Protein AF-A0A939GRN6-F1 (afdb_monomer_lite)

Sequence (76 aa):
SSTPPEIAINSPENPQITTDIDKIVGLSHQEMHKLTTYSSLGTVRSKASKGKSITTQDGSTYRYNKDSKVLKWVKD

Structure (mmCIF, N/CA/C/O backbone):
data_AF-A0A939GRN6-F1
#
_entry.id   AF-A0A939GRN6-F1
#
loop_
_atom_site.group_PDB
_atom_site.id
_atom_site.type_symbol
_atom_site.label_atom_id
_atom_site.label_alt_id
_atom_site.label_comp_id
_atom_site.label_asym_id
_atom_site.label_entity_id
_atom_site.label_seq_id
_atom_site.pdbx_PDB_ins_co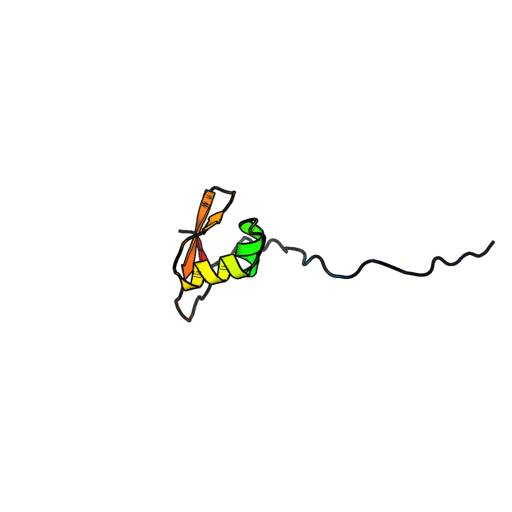de
_atom_site.Cartn_x
_atom_site.Cartn_y
_atom_site.Cartn_z
_atom_site.occupancy
_atom_site.B_iso_or_equiv
_atom_site.auth_seq_id
_atom_site.auth_comp_id
_atom_site.auth_asym_id
_atom_site.auth_atom_id
_atom_site.pdbx_PDB_model_num
ATOM 1 N N . SER A 1 1 ? 56.780 -6.021 14.071 1.00 45.53 1 SER A N 1
ATOM 2 C CA . SER A 1 1 ? 55.385 -6.126 13.610 1.00 45.53 1 SER A CA 1
ATOM 3 C C . SER A 1 1 ? 54.437 -5.698 14.701 1.00 45.53 1 SER A C 1
ATOM 5 O O . SER A 1 1 ? 54.465 -6.305 15.761 1.00 45.53 1 SER A O 1
ATOM 7 N N . SER A 1 2 ? 53.637 -4.664 14.464 1.00 47.84 2 SER A N 1
ATOM 8 C CA . SER A 1 2 ? 52.397 -4.376 15.198 1.00 47.84 2 SER A CA 1
ATOM 9 C C . SER A 1 2 ? 51.654 -3.301 14.415 1.00 47.84 2 SER A C 1
ATOM 11 O O . SER A 1 2 ? 52.030 -2.135 14.458 1.00 47.84 2 SER A O 1
ATOM 13 N N . THR A 1 3 ? 50.644 -3.699 13.656 1.00 53.06 3 THR A N 1
ATOM 14 C CA . THR A 1 3 ? 49.618 -2.791 13.144 1.00 53.06 3 THR A CA 1
ATOM 15 C C . THR A 1 3 ? 48.308 -3.169 13.826 1.00 53.06 3 THR A C 1
ATOM 17 O O . THR A 1 3 ? 47.922 -4.337 13.767 1.00 53.06 3 THR A O 1
ATOM 20 N N . PRO A 1 4 ? 47.616 -2.228 14.485 1.00 56.41 4 PRO A N 1
ATOM 21 C CA . PRO A 1 4 ? 46.213 -2.398 14.822 1.00 56.41 4 PRO A CA 1
ATOM 22 C C . PRO A 1 4 ? 45.365 -1.957 13.616 1.00 56.41 4 PRO A C 1
ATOM 24 O O . PRO A 1 4 ? 45.647 -0.905 13.040 1.00 56.41 4 PRO A O 1
ATOM 27 N N . PRO A 1 5 ? 44.326 -2.696 13.203 1.00 58.59 5 PRO A N 1
ATOM 28 C CA . PRO A 1 5 ? 43.321 -2.124 12.323 1.00 58.59 5 PRO A CA 1
ATOM 29 C C . PRO A 1 5 ? 42.297 -1.349 13.164 1.00 58.59 5 PRO A C 1
ATOM 31 O O . PRO A 1 5 ? 41.513 -1.925 13.917 1.00 58.59 5 PRO A O 1
ATOM 34 N N . GLU A 1 6 ? 42.355 -0.024 13.038 1.00 51.09 6 GLU A N 1
ATOM 35 C CA . GLU A 1 6 ? 41.347 0.929 13.499 1.00 51.09 6 GLU A CA 1
ATOM 36 C C . GLU A 1 6 ? 40.104 0.893 12.590 1.00 51.09 6 GLU A C 1
ATOM 38 O O . GLU A 1 6 ? 40.161 0.577 11.402 1.00 51.09 6 GLU A O 1
ATOM 43 N N . ILE A 1 7 ? 38.965 1.165 13.213 1.00 56.47 7 ILE A N 1
ATOM 44 C CA . ILE A 1 7 ? 37.594 0.888 12.796 1.00 56.47 7 ILE A CA 1
ATOM 45 C C . ILE A 1 7 ? 37.036 2.030 11.936 1.00 56.47 7 ILE A C 1
ATOM 47 O O . ILE A 1 7 ? 37.043 3.169 12.384 1.00 56.47 7 ILE A O 1
ATOM 51 N N . ALA A 1 8 ? 36.449 1.718 10.778 1.00 47.47 8 ALA A N 1
ATOM 52 C CA . ALA A 1 8 ? 35.303 2.394 10.138 1.00 47.47 8 ALA A CA 1
ATOM 53 C C . ALA A 1 8 ? 35.033 1.611 8.833 1.00 47.47 8 ALA A C 1
ATOM 55 O O . ALA A 1 8 ? 35.974 1.246 8.146 1.00 47.47 8 ALA A O 1
ATOM 56 N N . ILE A 1 9 ? 33.835 1.260 8.374 1.00 50.94 9 ILE A N 1
ATOM 57 C CA . ILE A 1 9 ? 32.565 1.974 8.325 1.00 50.94 9 ILE A CA 1
ATOM 58 C C . ILE A 1 9 ? 31.497 0.878 8.148 1.00 50.94 9 ILE A C 1
ATOM 60 O O . ILE A 1 9 ? 31.473 0.252 7.098 1.00 50.94 9 ILE A O 1
ATOM 64 N N . ASN A 1 10 ? 30.606 0.628 9.109 1.00 47.50 10 ASN A N 1
ATOM 65 C CA . ASN A 1 10 ? 29.339 -0.060 8.816 1.00 47.50 10 ASN A CA 1
ATOM 66 C C . ASN A 1 10 ? 28.276 0.497 9.764 1.00 47.50 10 ASN A C 1
ATOM 68 O O . ASN A 1 10 ? 28.174 0.097 10.920 1.00 47.50 10 ASN A O 1
ATOM 72 N N . SER A 1 11 ? 27.528 1.479 9.285 1.00 45.94 11 SER A N 1
ATOM 73 C CA . SER A 1 11 ? 26.363 2.056 9.954 1.00 45.94 11 SER A CA 1
ATOM 74 C C . SER A 1 11 ? 25.155 1.846 9.035 1.00 45.94 11 SER A C 1
ATOM 76 O O . SER A 1 11 ? 25.338 1.819 7.818 1.00 45.94 11 SER A O 1
ATOM 78 N N . PRO A 1 12 ? 23.927 1.788 9.557 1.00 47.78 12 PRO A N 1
ATOM 79 C CA . PRO A 1 12 ? 23.452 0.803 10.516 1.00 47.78 12 PRO A CA 1
ATOM 80 C C . PRO A 1 12 ? 22.283 -0.012 9.926 1.00 47.78 12 PRO A C 1
ATOM 82 O O . PRO A 1 12 ? 21.571 0.429 9.030 1.00 47.78 12 PRO A O 1
ATOM 85 N N . GLU A 1 13 ? 22.092 -1.211 10.476 1.00 46.94 13 GLU A N 1
ATOM 86 C CA . GLU A 1 13 ? 20.787 -1.872 10.594 1.00 46.94 13 GLU A CA 1
ATOM 87 C C . GLU A 1 13 ? 19.990 -2.062 9.294 1.00 46.94 13 GLU A C 1
ATOM 89 O O . GLU A 1 13 ? 18.988 -1.403 9.029 1.00 46.94 13 GLU A O 1
ATOM 94 N N . ASN A 1 14 ? 20.359 -3.098 8.539 1.00 45.28 14 ASN A N 1
ATOM 95 C CA . ASN A 1 14 ? 19.360 -3.872 7.811 1.00 45.28 14 ASN A CA 1
ATOM 96 C C . ASN A 1 14 ? 18.356 -4.403 8.853 1.00 45.28 14 ASN A C 1
ATOM 98 O O . ASN A 1 14 ? 18.754 -5.250 9.662 1.00 45.28 14 ASN A O 1
ATOM 102 N N . PRO A 1 15 ? 17.086 -3.954 8.894 1.00 54.44 15 PRO A N 1
ATOM 103 C CA . PRO A 1 15 ? 16.107 -4.630 9.715 1.00 54.44 15 PRO A CA 1
ATOM 104 C C . PRO A 1 15 ? 15.901 -5.963 9.019 1.00 54.44 15 PRO A C 1
ATOM 106 O O . PRO A 1 15 ? 15.271 -6.015 7.959 1.00 54.44 15 PRO A O 1
ATOM 109 N N . GLN A 1 16 ? 16.501 -7.006 9.595 1.00 44.50 16 GLN A N 1
ATOM 110 C CA . GLN A 1 16 ? 16.152 -8.391 9.339 1.00 44.50 16 GLN A CA 1
ATOM 111 C C . GLN A 1 16 ? 14.634 -8.424 9.213 1.00 44.50 16 GLN A C 1
ATOM 113 O O . GLN A 1 16 ? 13.904 -8.117 10.156 1.00 44.50 16 GLN A O 1
ATOM 118 N N . ILE A 1 17 ? 14.171 -8.654 7.986 1.00 54.12 17 ILE A N 1
ATOM 119 C CA . ILE A 1 17 ? 12.770 -8.899 7.694 1.00 54.12 17 ILE A CA 1
ATOM 120 C C . ILE A 1 17 ? 12.563 -10.292 8.263 1.00 54.12 17 ILE A C 1
ATOM 122 O O . ILE A 1 17 ? 12.747 -11.290 7.575 1.00 54.12 17 ILE A O 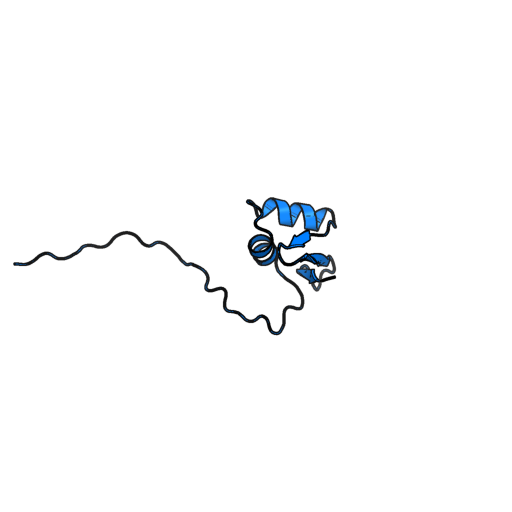1
ATOM 126 N N . THR A 1 18 ? 12.354 -10.348 9.575 1.00 45.66 18 THR A N 1
ATOM 127 C CA . THR A 1 18 ? 12.017 -11.567 10.279 1.00 45.66 18 THR A CA 1
ATOM 128 C C . THR A 1 18 ? 10.663 -11.964 9.733 1.00 45.66 18 THR A C 1
ATOM 130 O O . THR A 1 18 ? 9.644 -11.339 10.015 1.00 45.66 18 THR A O 1
ATOM 133 N N . THR A 1 19 ? 10.728 -12.928 8.827 1.00 45.97 19 THR A N 1
ATOM 134 C CA . THR A 1 19 ? 9.653 -13.669 8.193 1.00 45.97 19 THR A CA 1
ATOM 135 C C . THR A 1 19 ? 8.724 -14.251 9.259 1.00 45.97 19 THR A C 1
ATOM 137 O O . THR A 1 19 ? 8.805 -15.427 9.583 1.00 45.97 19 THR A O 1
ATOM 140 N N . ASP A 1 20 ? 7.837 -13.424 9.804 1.00 45.50 20 ASP A N 1
ATOM 141 C CA . ASP A 1 20 ? 6.597 -13.846 10.455 1.00 45.50 20 ASP A CA 1
ATOM 142 C C . ASP A 1 20 ? 5.467 -13.606 9.440 1.00 45.50 20 ASP A C 1
ATOM 144 O O . ASP A 1 20 ? 4.638 -12.705 9.553 1.00 45.50 20 ASP A O 1
ATOM 148 N N . ILE A 1 21 ? 5.526 -14.351 8.330 1.00 52.81 21 ILE A N 1
ATOM 149 C CA . ILE A 1 21 ? 4.535 -14.286 7.240 1.00 52.81 21 ILE A CA 1
ATOM 150 C C . ILE A 1 21 ? 3.215 -14.965 7.659 1.00 52.81 21 ILE A C 1
ATOM 152 O O . ILE A 1 21 ? 2.181 -14.770 7.023 1.00 52.81 21 ILE A O 1
ATOM 156 N N . ASP A 1 22 ? 3.200 -15.683 8.781 1.00 45.06 22 ASP A N 1
ATOM 157 C CA . ASP A 1 22 ? 2.098 -16.569 9.155 1.00 45.06 22 ASP A CA 1
ATOM 158 C C . ASP A 1 22 ? 0.878 -15.886 9.799 1.00 45.06 22 ASP A C 1
ATOM 160 O O . ASP A 1 22 ? -0.101 -16.559 10.128 1.00 45.06 22 ASP A O 1
ATOM 164 N N . LYS A 1 23 ? 0.851 -14.552 9.952 1.00 47.47 23 LYS A N 1
ATOM 165 C CA . LYS A 1 23 ? -0.332 -13.869 10.519 1.00 47.47 23 LYS A CA 1
ATOM 166 C C . LYS A 1 23 ? -0.534 -12.416 10.089 1.00 47.47 23 LYS A C 1
ATOM 168 O O . LYS A 1 23 ? -0.934 -11.565 10.887 1.00 47.47 23 LYS A O 1
ATOM 173 N N . ILE A 1 24 ? -0.296 -12.086 8.821 1.00 57.25 24 ILE A N 1
ATOM 174 C CA . ILE A 1 24 ? -0.486 -10.706 8.354 1.00 57.25 24 ILE A CA 1
ATOM 175 C C . ILE A 1 24 ? -1.986 -10.406 8.173 1.00 57.25 24 ILE A C 1
ATOM 177 O O . ILE A 1 24 ? -2.545 -10.532 7.089 1.00 57.25 24 ILE A O 1
ATOM 181 N N . VAL A 1 25 ? -2.634 -9.925 9.241 1.00 70.44 25 VAL A N 1
ATOM 182 C CA . VAL A 1 25 ? -3.975 -9.293 9.199 1.00 70.44 25 VAL A CA 1
ATOM 183 C C . VAL A 1 25 ? -3.970 -8.012 8.330 1.00 70.44 25 VAL A C 1
ATOM 185 O O . VAL A 1 25 ? -5.015 -7.488 7.963 1.00 70.44 25 VAL A O 1
ATOM 188 N N . GLY A 1 26 ? -2.789 -7.515 7.951 1.00 82.62 26 GLY A N 1
ATOM 189 C CA . GLY A 1 26 ? -2.563 -6.476 6.946 1.00 82.62 26 GLY A CA 1
ATOM 190 C C . GLY A 1 26 ? -1.157 -5.875 7.077 1.00 82.62 26 GLY A C 1
ATOM 191 O O . GLY A 1 26 ? -0.566 -5.912 8.155 1.00 82.62 26 GLY A O 1
ATOM 192 N N . LEU A 1 27 ? -0.623 -5.311 5.996 1.00 89.06 27 LEU A N 1
ATOM 193 C CA . LEU A 1 27 ? 0.715 -4.723 5.911 1.00 89.06 27 LEU A CA 1
ATOM 194 C C . LEU A 1 27 ? 0.718 -3.249 6.331 1.00 89.06 27 LEU A C 1
ATOM 196 O O . LEU A 1 27 ? -0.204 -2.482 6.038 1.00 89.06 27 LEU A O 1
ATOM 200 N N . SER A 1 28 ? 1.798 -2.804 6.962 1.00 90.38 28 SER A N 1
ATOM 201 C CA . SER A 1 28 ? 2.058 -1.380 7.178 1.00 90.38 28 SER A CA 1
ATOM 202 C C . SER A 1 28 ? 2.428 -0.656 5.874 1.00 90.38 28 SER A C 1
ATOM 204 O O . SER A 1 28 ? 2.758 -1.264 4.855 1.00 90.38 28 SER A O 1
ATOM 206 N N . HIS A 1 29 ? 2.440 0.681 5.900 1.00 91.81 29 HIS A N 1
ATOM 207 C CA . HIS A 1 29 ? 2.935 1.485 4.775 1.00 91.81 29 HIS A CA 1
ATOM 208 C C . HIS A 1 29 ? 4.384 1.146 4.395 1.00 91.81 29 HI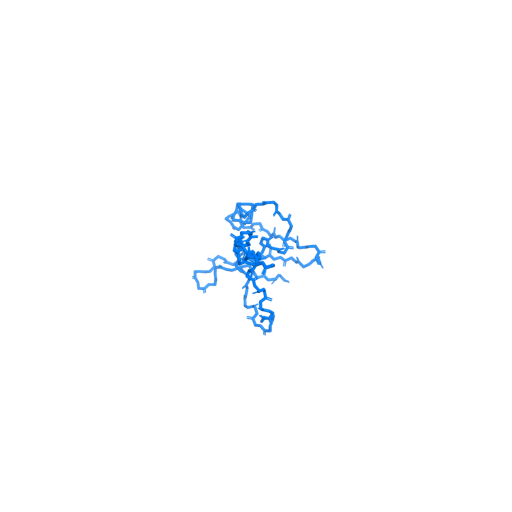S A C 1
ATOM 210 O O . HIS A 1 29 ? 4.730 1.183 3.218 1.00 91.81 29 HIS A O 1
ATOM 216 N N . GLN A 1 30 ? 5.227 0.836 5.384 1.00 89.44 30 GLN A N 1
ATOM 217 C CA . GLN A 1 30 ? 6.636 0.529 5.161 1.00 89.44 30 GLN A CA 1
ATOM 218 C C . GLN A 1 30 ? 6.812 -0.844 4.510 1.00 89.44 30 GLN A C 1
ATOM 220 O O . GLN A 1 30 ? 7.592 -0.978 3.574 1.00 89.44 30 GLN A O 1
ATOM 225 N N . GLU A 1 31 ? 6.065 -1.850 4.959 1.00 88.56 31 GLU A N 1
ATOM 226 C CA . GLU A 1 31 ? 6.078 -3.178 4.336 1.00 88.56 31 GLU A CA 1
ATOM 227 C C . GLU A 1 31 ? 5.521 -3.126 2.914 1.00 88.56 31 GLU A C 1
ATOM 229 O O . GLU A 1 31 ? 6.139 -3.641 1.987 1.00 88.56 31 GLU A O 1
ATOM 234 N N . MET A 1 32 ? 4.418 -2.402 2.708 1.00 89.62 32 MET A N 1
ATOM 235 C CA . MET A 1 32 ? 3.864 -2.183 1.374 1.00 89.62 32 MET A CA 1
ATOM 236 C C . MET A 1 32 ? 4.868 -1.470 0.454 1.00 89.62 32 MET A C 1
ATOM 238 O O . MET A 1 32 ? 4.989 -1.816 -0.717 1.00 89.62 32 MET A O 1
ATOM 242 N N . HIS A 1 33 ? 5.628 -0.500 0.968 1.00 89.50 33 HIS A N 1
ATOM 243 C CA . HIS A 1 33 ? 6.695 0.166 0.217 1.00 89.50 33 HIS A CA 1
ATOM 244 C C . HIS A 1 33 ? 7.813 -0.805 -0.183 1.00 89.50 33 HIS A C 1
ATOM 246 O O . HIS A 1 33 ? 8.214 -0.804 -1.345 1.00 89.50 33 HIS A O 1
ATOM 252 N N . LYS A 1 34 ? 8.243 -1.687 0.731 1.00 86.81 34 LYS A N 1
ATOM 253 C CA . LYS A 1 34 ? 9.228 -2.740 0.434 1.00 86.81 34 LYS A CA 1
ATOM 254 C C . LYS A 1 34 ? 8.740 -3.706 -0.657 1.00 86.81 34 LYS A C 1
ATOM 256 O O . LYS A 1 34 ? 9.539 -4.134 -1.479 1.00 86.81 34 LYS A O 1
ATOM 261 N N . LEU A 1 35 ? 7.439 -4.005 -0.706 1.00 84.75 35 LEU A N 1
ATOM 262 C CA . LEU A 1 35 ? 6.845 -4.939 -1.679 1.00 84.75 35 LEU A CA 1
ATOM 263 C C . LEU A 1 35 ? 6.565 -4.345 -3.068 1.00 84.75 35 LEU A C 1
ATOM 265 O O . LEU A 1 35 ? 6.315 -5.089 -4.015 1.00 84.75 35 LEU A O 1
ATOM 269 N N . THR A 1 36 ? 6.530 -3.019 -3.199 1.00 78.69 36 THR A N 1
ATOM 270 C CA . THR A 1 36 ? 6.004 -2.340 -4.403 1.00 78.69 36 THR A CA 1
ATOM 271 C C . THR A 1 36 ? 7.071 -1.687 -5.255 1.00 78.69 36 THR A C 1
ATOM 273 O O . THR A 1 36 ? 6.718 -1.003 -6.213 1.00 78.69 36 THR A O 1
ATOM 276 N N . THR A 1 37 ? 8.346 -1.846 -4.876 1.00 73.06 37 THR A N 1
ATOM 277 C CA . THR A 1 37 ? 9.521 -1.229 -5.525 1.00 73.06 37 THR A CA 1
ATOM 278 C C . THR A 1 37 ? 9.384 0.276 -5.788 1.00 73.06 37 THR A C 1
ATOM 280 O O . THR A 1 37 ? 10.192 0.865 -6.505 1.00 73.06 37 THR A O 1
ATOM 283 N N . TYR A 1 38 ? 8.400 0.947 -5.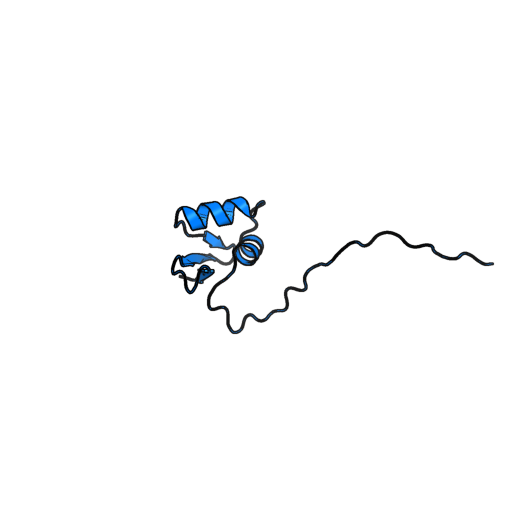176 1.00 72.00 38 TYR A N 1
ATOM 284 C CA . TYR A 1 38 ? 8.260 2.388 -5.280 1.00 72.00 38 TYR A CA 1
ATOM 285 C C . TYR A 1 38 ? 9.503 3.037 -4.702 1.00 72.00 38 TYR A C 1
ATOM 287 O O . TYR A 1 38 ? 9.938 2.670 -3.620 1.00 72.00 38 TYR A O 1
ATOM 295 N N . SER A 1 39 ? 10.018 4.066 -5.367 1.00 64.38 39 SER A N 1
ATOM 296 C CA . SER A 1 39 ? 11.177 4.810 -4.868 1.00 64.38 39 SER A CA 1
ATOM 297 C C . SER A 1 39 ? 10.873 5.618 -3.600 1.00 64.38 39 SER A C 1
ATOM 299 O O . SER A 1 39 ? 11.799 6.087 -2.950 1.00 64.38 39 SER A O 1
ATOM 301 N N . SER A 1 40 ? 9.597 5.809 -3.224 1.00 80.56 40 SER A N 1
ATOM 302 C CA . SER A 1 40 ? 9.235 6.582 -2.029 1.00 80.56 40 SER A CA 1
ATOM 303 C C . SER A 1 40 ? 8.024 6.044 -1.255 1.00 80.56 40 SER A C 1
ATOM 305 O O . SER A 1 40 ? 6.996 5.661 -1.822 1.00 80.56 40 SER A O 1
ATOM 307 N N . LEU A 1 41 ? 8.117 6.113 0.078 1.00 88.38 41 LEU A N 1
ATOM 308 C CA . LEU A 1 41 ? 7.022 5.828 1.016 1.00 88.38 41 LEU A CA 1
ATOM 309 C C . LEU A 1 41 ? 5.832 6.795 0.845 1.00 88.38 41 LEU A C 1
ATOM 311 O O . LEU A 1 41 ? 4.683 6.441 1.125 1.00 88.38 41 LEU A O 1
ATOM 315 N N . GLY A 1 42 ? 6.094 8.015 0.361 1.00 91.50 42 GLY A N 1
ATOM 316 C CA . GLY A 1 42 ? 5.075 9.035 0.100 1.00 91.50 42 GLY A CA 1
ATOM 317 C C . GLY A 1 42 ? 4.031 8.577 -0.920 1.00 91.50 42 GLY A C 1
ATOM 318 O O . GLY A 1 42 ? 2.839 8.835 -0.740 1.00 91.50 42 GLY A O 1
ATOM 319 N N . THR A 1 43 ? 4.448 7.811 -1.933 1.00 89.75 43 THR A N 1
ATOM 320 C CA . THR A 1 43 ? 3.538 7.222 -2.924 1.00 89.75 43 THR A CA 1
ATOM 321 C C . THR A 1 43 ? 2.543 6.265 -2.273 1.00 89.75 43 THR A C 1
ATOM 323 O O . THR A 1 43 ? 1.342 6.373 -2.524 1.00 89.75 43 THR A O 1
ATOM 326 N N . VAL A 1 44 ? 3.013 5.379 -1.387 1.00 91.62 44 VAL A N 1
ATOM 327 C CA . VAL A 1 44 ? 2.153 4.427 -0.668 1.00 91.62 44 VAL A CA 1
ATOM 328 C C . VAL A 1 44 ? 1.134 5.178 0.189 1.00 91.62 44 VAL A C 1
ATOM 330 O O . VAL A 1 44 ? -0.064 4.940 0.068 1.00 91.62 44 VAL A O 1
ATOM 333 N N . ARG A 1 45 ? 1.574 6.157 0.990 1.00 91.62 45 ARG A N 1
ATOM 334 C CA . ARG A 1 45 ? 0.669 6.982 1.814 1.00 91.62 45 ARG A CA 1
ATOM 335 C C . ARG A 1 45 ? -0.358 7.737 0.965 1.00 91.62 45 ARG A C 1
ATOM 337 O O . ARG A 1 45 ? -1.539 7.741 1.292 1.00 91.62 45 ARG A O 1
ATOM 344 N N . SER A 1 46 ? 0.057 8.326 -0.160 1.00 93.00 46 SER A N 1
ATOM 345 C CA . SER A 1 46 ? -0.858 9.035 -1.067 1.00 93.00 46 SER A CA 1
ATOM 346 C C . SER A 1 46 ? -1.925 8.102 -1.647 1.00 93.00 46 SER A C 1
ATOM 348 O O . SER A 1 46 ? -3.097 8.474 -1.729 1.00 93.00 46 SER A O 1
ATOM 350 N N . LYS A 1 47 ? -1.540 6.876 -2.025 1.00 92.25 47 LYS A N 1
ATOM 351 C CA . LYS A 1 47 ? -2.466 5.846 -2.515 1.00 92.25 47 LYS A CA 1
ATOM 352 C C . LYS A 1 47 ? -3.455 5.422 -1.426 1.00 92.25 47 LYS A C 1
ATOM 354 O O . LYS A 1 47 ? -4.653 5.438 -1.699 1.00 92.25 47 LYS A O 1
ATOM 359 N N . ALA A 1 48 ? -2.981 5.164 -0.204 1.00 92.69 48 ALA A N 1
ATOM 360 C CA . ALA A 1 48 ? -3.827 4.866 0.956 1.00 92.69 48 ALA A CA 1
ATOM 361 C C . ALA A 1 48 ? -4.863 5.973 1.210 1.00 92.69 48 ALA A C 1
ATOM 363 O O . ALA A 1 48 ? -6.066 5.706 1.260 1.00 92.69 48 ALA A O 1
ATOM 364 N N . SER A 1 49 ? -4.423 7.235 1.283 1.00 91.56 49 SER A N 1
ATOM 365 C CA . SER A 1 49 ? -5.314 8.381 1.506 1.00 91.56 49 SER A CA 1
ATOM 366 C C . SER A 1 49 ? -6.374 8.503 0.412 1.00 91.56 49 SER A C 1
ATOM 368 O O . SER A 1 49 ? -7.556 8.682 0.710 1.00 91.56 49 SER A O 1
ATOM 370 N N . LYS A 1 50 ? -5.983 8.305 -0.852 1.00 93.56 50 LYS A N 1
ATOM 371 C CA . LYS A 1 50 ? -6.889 8.325 -2.012 1.00 93.56 50 LYS A CA 1
ATOM 372 C C . LYS A 1 50 ? -7.771 7.074 -2.131 1.00 93.56 50 LYS A C 1
ATOM 374 O O . LYS A 1 50 ? -8.596 7.028 -3.034 1.00 93.56 50 LYS A O 1
ATOM 379 N N . GLY A 1 51 ? -7.597 6.068 -1.267 1.00 90.62 51 GLY A N 1
ATOM 380 C CA . GLY A 1 51 ? -8.323 4.795 -1.350 1.00 90.62 51 GLY A CA 1
ATOM 381 C C . GLY A 1 51 ? -7.969 3.969 -2.591 1.00 90.62 51 GLY A C 1
ATOM 382 O O . GLY A 1 51 ? -8.764 3.143 -3.023 1.00 90.62 51 GLY A O 1
ATOM 383 N N . LYS A 1 52 ? -6.801 4.210 -3.196 1.00 92.94 52 LYS A N 1
ATOM 384 C CA . LYS A 1 52 ? -6.335 3.465 -4.371 1.00 92.94 52 LYS A CA 1
ATOM 385 C C . LYS A 1 52 ? 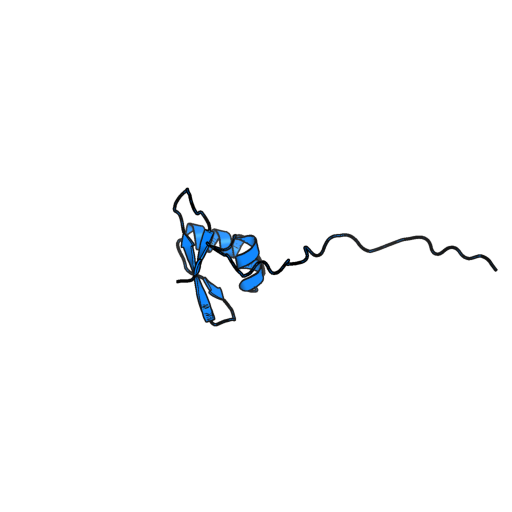-5.654 2.175 -3.927 1.00 92.94 52 LYS A C 1
ATOM 387 O O . LYS A 1 52 ? -4.841 2.201 -3.004 1.00 92.94 52 LYS A O 1
ATOM 392 N N . SER A 1 53 ? -5.938 1.081 -4.626 1.00 92.25 53 SER A N 1
ATOM 393 C CA . SER A 1 53 ? -5.213 -0.174 -4.456 1.00 92.25 53 SER A CA 1
ATOM 394 C C . SER A 1 53 ? -3.788 -0.085 -5.005 1.00 92.25 53 SER A C 1
ATOM 396 O O . SER A 1 53 ? -3.447 0.800 -5.806 1.00 92.25 53 SER A O 1
ATOM 398 N N . ILE A 1 54 ? -2.948 -1.010 -4.555 1.00 91.00 54 ILE A N 1
ATOM 399 C CA . ILE A 1 54 ? -1.610 -1.224 -5.086 1.00 91.00 54 ILE A CA 1
ATOM 400 C C . ILE A 1 54 ? -1.465 -2.697 -5.454 1.00 91.00 54 ILE A C 1
ATOM 402 O O . ILE A 1 54 ? -1.666 -3.566 -4.612 1.00 91.00 54 ILE A O 1
ATOM 406 N N . THR A 1 55 ? -1.086 -2.963 -6.698 1.00 90.88 55 THR A N 1
ATOM 407 C CA . THR A 1 55 ? -0.702 -4.298 -7.160 1.00 90.88 55 THR A CA 1
ATOM 408 C C . THR A 1 55 ? 0.810 -4.439 -7.019 1.00 90.88 55 THR A C 1
ATOM 410 O O . THR A 1 55 ? 1.554 -3.577 -7.491 1.00 90.88 55 THR A O 1
ATOM 413 N N . THR A 1 56 ? 1.262 -5.466 -6.303 1.00 86.75 56 THR A N 1
ATOM 414 C CA . THR A 1 56 ? 2.686 -5.776 -6.121 1.00 86.75 56 THR A CA 1
ATOM 415 C C . THR A 1 56 ? 3.236 -6.524 -7.330 1.00 86.75 56 THR A C 1
ATOM 417 O O . THR A 1 56 ? 2.489 -6.984 -8.192 1.00 86.75 56 THR A O 1
ATOM 420 N N . GLN A 1 57 ? 4.560 -6.673 -7.385 1.00 82.81 57 GLN A N 1
ATOM 421 C CA . GLN A 1 57 ? 5.241 -7.400 -8.461 1.00 82.81 57 GLN A CA 1
ATOM 422 C C . GLN A 1 57 ? 4.865 -8.893 -8.522 1.00 82.81 57 GLN A C 1
ATOM 424 O O . GLN A 1 57 ? 4.956 -9.509 -9.576 1.00 82.81 57 GLN A O 1
ATOM 429 N N . ASP A 1 58 ? 4.393 -9.448 -7.406 1.00 82.31 58 ASP A N 1
ATOM 430 C CA . ASP A 1 58 ? 3.836 -10.801 -7.294 1.00 82.31 58 ASP A CA 1
ATOM 431 C C . ASP A 1 58 ? 2.439 -10.937 -7.947 1.00 82.31 58 ASP A C 1
ATOM 433 O O . ASP A 1 58 ? 1.881 -12.022 -8.039 1.00 82.31 58 ASP A O 1
ATOM 437 N N . GLY A 1 59 ? 1.836 -9.832 -8.403 1.00 85.62 59 GLY A N 1
ATOM 438 C CA . GLY A 1 59 ? 0.473 -9.804 -8.948 1.00 85.62 59 GLY A CA 1
ATOM 439 C C . GLY A 1 59 ? -0.617 -9.698 -7.876 1.00 85.62 59 GLY A C 1
ATOM 440 O O . GLY A 1 59 ? -1.781 -9.450 -8.190 1.00 85.62 59 GLY A O 1
ATOM 441 N N . SER A 1 60 ? -0.248 -9.803 -6.598 1.00 88.81 60 SER A N 1
ATOM 442 C CA . SER A 1 60 ? -1.142 -9.593 -5.460 1.00 88.81 60 SER A CA 1
ATOM 443 C C . SER A 1 60 ? -1.600 -8.129 -5.365 1.00 88.81 60 SER A C 1
ATOM 445 O O . SER A 1 60 ? -0.790 -7.203 -5.402 1.00 88.81 60 SER A O 1
ATOM 447 N N . THR A 1 61 ? -2.906 -7.898 -5.208 1.00 91.88 61 THR A N 1
ATOM 448 C CA . THR A 1 61 ? -3.474 -6.547 -5.058 1.00 91.88 61 THR A CA 1
ATOM 449 C C . THR A 1 61 ? -3.848 -6.273 -3.608 1.00 91.88 61 THR A C 1
ATOM 451 O O . THR A 1 61 ? -4.486 -7.092 -2.960 1.00 91.88 61 THR A O 1
ATOM 454 N N . TYR A 1 62 ? -3.463 -5.101 -3.109 1.00 92.31 62 TYR A N 1
ATOM 455 C CA . TYR A 1 62 ? -3.706 -4.665 -1.740 1.00 92.31 62 TYR A CA 1
ATOM 456 C C . TYR A 1 62 ? -4.541 -3.388 -1.708 1.00 92.31 62 TYR A C 1
ATOM 458 O O . TYR A 1 62 ? -4.342 -2.475 -2.516 1.00 92.31 62 TYR A O 1
ATOM 466 N N . ARG A 1 63 ? -5.446 -3.286 -0.735 1.00 93.00 63 ARG A N 1
ATOM 467 C CA . ARG A 1 63 ? -6.260 -2.101 -0.443 1.00 93.00 63 ARG A CA 1
ATOM 468 C C . ARG A 1 63 ? -5.994 -1.626 0.975 1.00 93.00 63 ARG A C 1
ATOM 470 O O . ARG A 1 63 ? -5.846 -2.423 1.893 1.00 93.00 63 ARG A O 1
ATOM 477 N N . TYR A 1 64 ? -5.935 -0.314 1.167 1.00 93.81 64 TYR A N 1
ATOM 478 C CA . TYR A 1 64 ? -5.758 0.241 2.503 1.00 93.81 64 TYR A CA 1
ATOM 479 C C . TYR A 1 64 ? -7.085 0.213 3.266 1.00 93.81 64 TYR A C 1
ATOM 481 O O . TYR A 1 64 ? -8.033 0.906 2.891 1.00 93.81 64 TYR A O 1
ATOM 489 N N . ASN A 1 65 ? -7.147 -0.578 4.336 1.00 91.38 65 ASN A N 1
ATOM 490 C CA . ASN A 1 65 ? -8.277 -0.604 5.249 1.00 91.38 65 ASN A CA 1
ATOM 491 C C . ASN A 1 65 ? -8.235 0.649 6.137 1.00 91.38 65 ASN A C 1
ATOM 493 O O . ASN A 1 65 ? -7.308 0.834 6.924 1.00 91.38 65 ASN A O 1
ATOM 497 N N . LYS A 1 66 ? -9.239 1.519 5.983 1.00 88.75 66 LYS A N 1
ATOM 498 C CA . LYS A 1 66 ? -9.381 2.780 6.727 1.00 88.75 66 LYS A CA 1
ATOM 499 C C . LYS A 1 66 ? -10.156 2.633 8.040 1.00 88.75 66 LYS A C 1
ATOM 501 O O . LYS A 1 66 ? -10.374 3.641 8.708 1.00 88.75 66 LYS A O 1
ATOM 506 N N . ASP A 1 67 ? -10.570 1.421 8.407 1.00 87.81 67 ASP A N 1
ATOM 507 C CA . ASP A 1 67 ? -11.118 1.155 9.733 1.00 87.81 67 ASP A CA 1
ATOM 508 C C . ASP A 1 67 ? -10.071 1.542 10.784 1.00 87.81 67 ASP A C 1
ATOM 510 O O . ASP A 1 67 ? -8.910 1.126 10.700 1.00 87.81 67 ASP A O 1
ATOM 514 N N . SER A 1 68 ? -10.476 2.361 11.756 1.00 83.56 68 SER A N 1
ATOM 515 C CA . SER A 1 68 ? -9.599 2.896 12.800 1.00 83.56 68 SER A CA 1
ATOM 516 C C . SER A 1 68 ? -8.954 1.810 13.664 1.00 83.56 68 SER A C 1
ATOM 518 O O . SER A 1 68 ? -7.934 2.070 14.297 1.00 83.56 68 SER A O 1
ATOM 520 N N . LYS A 1 69 ? -9.509 0.593 13.665 1.00 84.44 69 LYS A N 1
ATOM 521 C CA . LYS A 1 69 ? -8.974 -0.576 14.370 1.00 84.44 69 LYS A CA 1
ATOM 522 C C . LYS A 1 69 ? -7.905 -1.318 13.566 1.00 84.44 69 LYS A C 1
ATOM 524 O O . LYS A 1 69 ? -7.131 -2.068 14.155 1.00 84.44 69 LYS A O 1
ATOM 529 N N . VAL A 1 70 ? -7.868 -1.140 12.241 1.00 81.75 70 VAL A N 1
ATOM 530 C CA . VAL A 1 70 ? -6.995 -1.906 11.335 1.00 81.75 70 VAL A CA 1
ATOM 531 C C . VAL A 1 70 ? -5.882 -1.036 10.755 1.00 81.75 70 VAL A C 1
ATOM 533 O O . VAL A 1 70 ? -4.715 -1.380 10.932 1.00 81.75 70 VAL A O 1
ATOM 536 N N . LEU A 1 71 ? -6.225 0.069 10.075 1.00 88.50 71 LEU A N 1
ATOM 537 C CA . LEU A 1 71 ? -5.289 1.028 9.455 1.00 88.50 71 LEU A CA 1
ATOM 538 C C . LEU A 1 71 ? -4.084 0.372 8.743 1.00 88.50 71 LEU A C 1
ATOM 540 O O . LEU A 1 71 ? -2.932 0.786 8.902 1.00 88.50 71 LEU A O 1
ATOM 544 N N . LYS A 1 72 ? -4.355 -0.677 7.958 1.00 92.25 72 LYS A N 1
ATOM 545 C CA . LYS A 1 72 ? -3.355 -1.529 7.291 1.00 92.25 72 LYS A CA 1
ATOM 546 C C . LYS A 1 72 ? -3.762 -1.864 5.859 1.00 92.25 72 LYS A C 1
ATOM 548 O O . LYS A 1 72 ? -4.939 -1.850 5.512 1.00 92.25 72 LYS A O 1
ATOM 553 N N . TRP A 1 73 ? -2.779 -2.184 5.024 1.00 92.06 73 TRP A N 1
ATOM 554 C CA . TRP A 1 73 ? -2.973 -2.712 3.676 1.00 92.06 73 TRP A CA 1
ATOM 555 C C . TRP A 1 73 ? -3.375 -4.181 3.740 1.00 92.06 73 TRP A C 1
ATOM 557 O O . TRP A 1 73 ? -2.583 -5.033 4.123 1.00 92.06 73 TRP A O 1
ATOM 567 N N . VAL A 1 74 ? -4.601 -4.486 3.353 1.00 90.88 74 VAL A N 1
ATOM 568 C CA . VAL A 1 74 ? -5.118 -5.853 3.287 1.00 90.88 74 VAL A CA 1
ATOM 569 C C . VAL A 1 74 ? -5.069 -6.338 1.846 1.00 90.88 74 VAL A C 1
ATOM 571 O O . VAL A 1 74 ? -5.271 -5.543 0.926 1.00 90.88 74 VAL A O 1
ATOM 574 N N . LYS A 1 75 ? -4.744 -7.615 1.642 1.00 88.88 75 LYS A N 1
ATOM 575 C CA . LYS A 1 75 ? -4.833 -8.240 0.320 1.00 88.88 75 LYS A CA 1
ATOM 576 C C . LYS A 1 75 ? -6.316 -8.380 -0.045 1.00 88.88 75 LYS A C 1
ATOM 578 O O . LYS A 1 75 ? -7.107 -8.713 0.837 1.00 88.88 75 LYS A O 1
ATOM 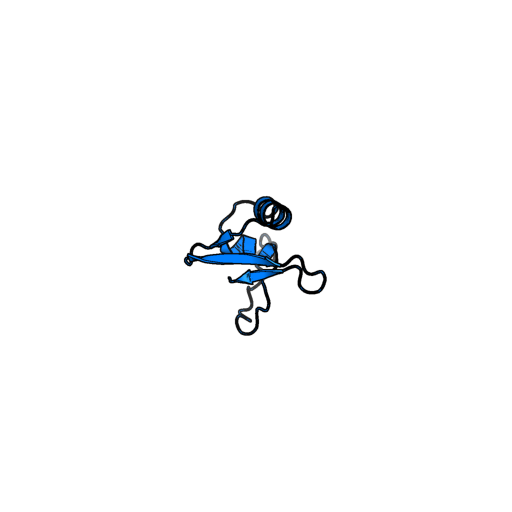583 N N . ASP A 1 76 ? -6.666 -8.044 -1.285 1.00 82.12 76 ASP A N 1
ATOM 584 C CA . ASP A 1 76 ? -8.013 -8.273 -1.835 1.00 82.12 76 ASP A CA 1
ATOM 585 C C . ASP A 1 76 ? -8.244 -9.757 -2.148 1.00 82.12 76 ASP A C 1
ATOM 587 O O . ASP A 1 76 ? -7.247 -10.453 -2.468 1.00 82.12 76 ASP A O 1
#

Foldseek 3Di:
DDDDDDDDDDDDDPPPPPPPVPDPPAADLVVVCVQAVDPDSVVSVVCQVVQHWGQGPVRWIWTQDPPPVRRHTDTD

Secondary structure (DSSP, 8-state):
--------------------GGG-S-B-HHHHHHHS--S-HHHHHHHHHTT--EE-TTS-EEEE---TTT-SEEE-

pLDDT: mean 75.51, std 18.44, range [44.5, 93.81]

Radius of gyration: 18.31 Å; chains: 1; bounding box: 66×26×24 Å